Protein AF-A0A1B7WKX0-F1 (afdb_monomer_lite)

pLDDT: mean 87.71, std 14.09, range [31.78, 98.19]

Secondary structure (DSSP, 8-state):
-HHHHSPEETTEE---HHHHTTT----S---HHHHHHHHHHHHHHHHHHHHHHHHHT--HHHHHHHHTT-TTSHHHHHHHHHHHHHHHHTT--TTS-HHHHHHHHHHHHHHHHHTT-----SS---

Structure (mmCIF, N/CA/C/O backbone):
data_AF-A0A1B7WKX0-F1
#
_entry.id   AF-A0A1B7WKX0-F1
#
loop_
_atom_site.group_PDB
_atom_site.id
_atom_site.type_symbol
_atom_site.label_atom_id
_atom_site.label_alt_id
_atom_site.label_comp_id
_atom_site.label_asym_id
_atom_site.label_entity_id
_atom_site.label_seq_id
_atom_site.pdbx_PDB_ins_code
_atom_site.Cartn_x
_atom_site.Cartn_y
_atom_site.Cartn_z
_atom_site.occupancy
_atom_site.B_iso_or_equiv
_atom_site.auth_seq_id
_atom_site.auth_comp_id
_atom_site.auth_asym_id
_atom_site.auth_atom_id
_atom_site.pdbx_PDB_model_num
ATOM 1 N N . TRP A 1 1 ? -9.549 4.453 -0.476 1.00 82.38 1 TRP A N 1
ATOM 2 C CA . TRP A 1 1 ? -9.466 5.491 0.570 1.00 82.38 1 TRP A CA 1
ATOM 3 C C . TRP A 1 1 ? -9.047 6.853 0.038 1.00 82.38 1 TRP A C 1
ATOM 5 O O . TRP A 1 1 ? -9.911 7.703 -0.074 1.00 82.38 1 TRP A O 1
ATOM 15 N N . VAL A 1 2 ? -7.787 7.061 -0.379 1.00 80.44 2 VAL A N 1
ATOM 16 C CA . VAL A 1 2 ? -7.317 8.384 -0.852 1.00 80.44 2 VAL A CA 1
ATOM 17 C C . VAL A 1 2 ? -8.221 8.965 -1.938 1.00 80.44 2 VAL A C 1
ATOM 19 O O . VAL A 1 2 ? -8.664 10.086 -1.786 1.00 80.44 2 VAL A O 1
ATOM 22 N N . LYS A 1 3 ? -8.591 8.194 -2.972 1.00 77.44 3 LYS A N 1
ATOM 23 C CA . LYS A 1 3 ? -9.524 8.663 -4.018 1.00 77.44 3 LYS A CA 1
ATOM 24 C C . LYS A 1 3 ? -10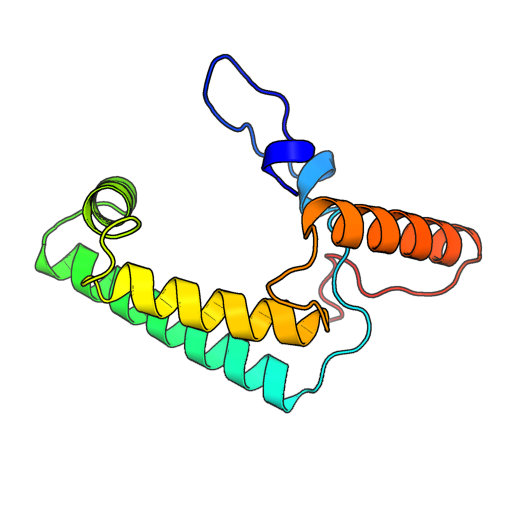.914 9.060 -3.497 1.00 77.44 3 LYS A C 1
ATOM 26 O O . LYS A 1 3 ? 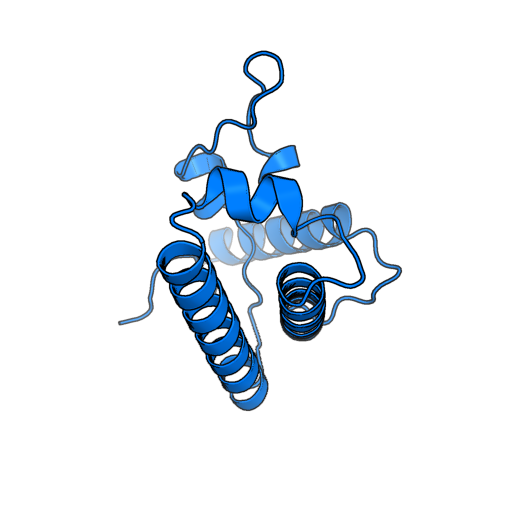-11.559 9.890 -4.114 1.00 77.44 3 LYS A O 1
ATOM 31 N N . ALA A 1 4 ? -11.371 8.444 -2.407 1.00 75.75 4 ALA A N 1
ATOM 32 C CA . ALA A 1 4 ? -12.677 8.715 -1.809 1.00 75.75 4 ALA A CA 1
ATOM 33 C C . ALA A 1 4 ? -12.639 9.911 -0.841 1.00 75.75 4 ALA A C 1
ATOM 35 O O . ALA A 1 4 ? -13.634 10.610 -0.713 1.00 75.75 4 ALA A O 1
ATOM 36 N N . GLN A 1 5 ? -11.500 10.141 -0.177 1.00 68.12 5 GLN A N 1
ATOM 37 C CA . GLN A 1 5 ? -11.325 11.197 0.830 1.00 68.12 5 GLN A CA 1
ATOM 38 C C . GLN A 1 5 ? -10.626 12.456 0.293 1.00 68.12 5 GLN A C 1
ATOM 40 O O . GLN A 1 5 ? -10.707 13.522 0.896 1.00 68.12 5 GLN A O 1
ATOM 45 N N . SER A 1 6 ? -9.913 12.364 -0.831 1.00 61.53 6 SER A N 1
ATOM 46 C CA . SER A 1 6 ? -9.281 13.519 -1.464 1.00 61.53 6 SER A CA 1
ATOM 47 C C . SER A 1 6 ? -10.320 14.382 -2.165 1.00 61.53 6 SER A C 1
ATOM 49 O O . SER A 1 6 ? -11.133 13.862 -2.930 1.00 61.53 6 SER A O 1
ATOM 51 N N . SER A 1 7 ? -10.214 15.701 -2.026 1.00 50.44 7 SER A N 1
ATOM 52 C CA . SER A 1 7 ? -10.854 16.611 -2.971 1.00 50.44 7 SER A CA 1
ATOM 53 C C . SER A 1 7 ? -10.150 16.542 -4.331 1.00 50.44 7 SER A C 1
ATOM 55 O O . SER A 1 7 ? -8.922 16.433 -4.423 1.00 50.44 7 SER A O 1
ATOM 57 N N . THR A 1 8 ? -10.929 16.584 -5.407 1.00 47.75 8 THR A N 1
ATOM 58 C CA . THR A 1 8 ? -10.418 16.676 -6.776 1.00 47.75 8 THR A CA 1
ATOM 59 C C . THR A 1 8 ? -10.181 18.143 -7.121 1.00 47.75 8 THR A C 1
ATOM 61 O O . THR A 1 8 ? -11.116 18.942 -7.082 1.00 47.75 8 THR A O 1
ATOM 64 N N . LEU A 1 9 ? -8.943 18.516 -7.465 1.00 45.09 9 LEU A N 1
ATOM 65 C CA . LEU A 1 9 ? -8.703 19.741 -8.230 1.00 45.09 9 LEU A CA 1
ATOM 66 C C . LEU A 1 9 ? -8.560 19.318 -9.694 1.00 45.09 9 LEU A C 1
ATOM 68 O O . LEU A 1 9 ? -7.525 18.764 -10.073 1.00 45.09 9 LEU A O 1
ATOM 72 N N . GLU A 1 10 ? -9.625 19.529 -10.467 1.00 61.28 10 GLU A N 1
ATOM 73 C CA . GLU A 1 10 ? -9.770 19.026 -11.841 1.00 61.28 10 GLU A CA 1
ATOM 74 C C . GLU A 1 10 ? -9.639 17.486 -11.875 1.00 61.28 10 GLU A C 1
ATOM 76 O O . GLU A 1 10 ? -10.532 16.813 -11.369 1.00 61.28 10 GLU A O 1
ATOM 81 N N . ASP A 1 11 ? -8.516 16.933 -12.357 1.00 53.69 11 ASP A N 1
ATOM 82 C CA . ASP A 1 11 ? -8.277 15.481 -12.517 1.00 53.69 11 ASP A CA 1
ATOM 83 C C . ASP A 1 11 ? -7.189 14.902 -11.588 1.00 53.69 11 ASP A C 1
ATOM 85 O O . ASP A 1 11 ? -6.833 13.722 -11.673 1.00 53.69 11 ASP A O 1
ATOM 89 N N . ARG A 1 12 ? -6.601 15.715 -10.700 1.00 55.28 12 ARG A N 1
ATOM 90 C CA . ARG A 1 12 ? -5.490 15.278 -9.837 1.00 55.28 12 ARG A CA 1
ATOM 91 C C . ARG A 1 12 ? -5.964 15.022 -8.412 1.00 55.28 12 ARG A C 1
ATOM 93 O O . ARG A 1 12 ? -6.491 15.910 -7.745 1.00 55.28 12 ARG A O 1
ATOM 100 N N . THR A 1 13 ? -5.716 13.808 -7.922 1.00 58.22 13 THR A N 1
ATOM 101 C CA . THR A 1 13 ? -5.937 13.431 -6.521 1.00 58.22 13 THR A CA 1
ATOM 102 C C . THR A 1 13 ? -5.057 14.294 -5.615 1.00 58.22 13 THR A C 1
ATOM 104 O O . THR A 1 13 ? -3.831 14.162 -5.629 1.00 58.22 13 THR A O 1
ATOM 107 N N . ARG A 1 14 ? -5.663 15.178 -4.815 1.00 64.50 14 ARG A N 1
ATOM 108 C CA . ARG A 1 14 ? -4.932 15.962 -3.815 1.00 64.50 14 ARG A CA 1
ATOM 109 C C . ARG A 1 14 ? -4.866 15.182 -2.506 1.00 64.50 14 ARG A C 1
ATOM 111 O O . ARG A 1 14 ? -5.853 15.070 -1.786 1.00 64.50 14 ARG A O 1
ATOM 118 N N . TYR A 1 15 ? -3.689 14.654 -2.185 1.00 69.00 15 TYR A N 1
ATOM 119 C CA . TYR A 1 15 ? -3.459 14.032 -0.885 1.00 69.00 15 TYR A CA 1
ATOM 120 C C . TYR A 1 15 ? -3.427 15.111 0.201 1.00 69.00 15 TYR A C 1
ATOM 122 O O . TYR A 1 15 ? -2.540 15.966 0.194 1.00 69.00 15 TYR A O 1
ATOM 130 N N . THR A 1 16 ? -4.372 15.064 1.138 1.00 73.12 16 THR A N 1
ATOM 131 C CA . THR A 1 16 ? -4.359 15.938 2.319 1.00 73.12 16 THR A CA 1
ATOM 132 C C . THR A 1 16 ? -4.200 15.059 3.552 1.00 73.12 16 THR A C 1
ATOM 134 O O . THR A 1 16 ? -5.066 14.232 3.835 1.00 73.12 16 THR A O 1
ATOM 137 N N . HIS A 1 17 ? -3.061 15.200 4.239 1.00 72.88 17 HIS A N 1
ATOM 138 C CA . HIS A 1 17 ? -2.610 14.290 5.299 1.00 72.88 17 HIS A CA 1
ATOM 139 C C . HIS A 1 17 ? -3.682 14.029 6.367 1.00 72.88 17 HIS A C 1
ATOM 141 O O . HIS A 1 17 ? -4.017 12.873 6.608 1.00 72.88 17 HIS A O 1
ATOM 147 N N . ASN A 1 18 ? -4.286 15.091 6.900 1.00 66.88 18 ASN A N 1
ATOM 148 C CA . ASN A 1 18 ? -5.325 15.021 7.930 1.00 66.88 18 ASN A CA 1
ATOM 149 C C . ASN A 1 18 ? -6.578 14.236 7.499 1.00 66.88 18 ASN A C 1
ATOM 151 O O . ASN A 1 18 ? -7.128 13.453 8.255 1.00 66.88 18 ASN A O 1
ATOM 155 N N . THR A 1 19 ? -7.032 14.400 6.259 1.00 69.75 19 THR A N 1
ATOM 156 C CA . THR A 1 19 ? -8.251 13.725 5.773 1.00 69.75 19 THR A CA 1
ATOM 157 C C . THR A 1 19 ? -8.002 12.331 5.207 1.00 69.75 19 THR A C 1
ATOM 159 O O . THR A 1 19 ? -8.941 11.551 5.099 1.00 69.75 19 THR A O 1
ATOM 162 N N . CYS A 1 20 ? -6.769 12.024 4.791 1.00 77.50 20 CYS A N 1
ATOM 163 C CA . CYS A 1 20 ? -6.442 10.779 4.094 1.00 77.50 20 CYS A CA 1
ATOM 164 C C . CYS A 1 20 ? -5.645 9.803 4.958 1.00 77.50 20 CYS A C 1
ATOM 166 O O . CYS A 1 20 ? -5.937 8.614 4.911 1.00 77.50 20 CYS A O 1
ATOM 168 N N . PHE A 1 21 ? -4.622 10.273 5.677 1.00 78.62 21 PHE A N 1
ATOM 169 C CA . PHE A 1 21 ? -3.744 9.415 6.474 1.00 78.62 21 PHE A CA 1
ATOM 170 C C . PHE A 1 21 ? -4.258 9.246 7.895 1.00 78.62 21 PHE A C 1
ATOM 172 O O . PHE A 1 21 ? -4.373 8.119 8.361 1.00 78.62 21 PHE A O 1
ATOM 179 N N . GLU A 1 22 ? -4.586 10.357 8.561 1.00 81.62 22 GLU A N 1
ATOM 180 C CA . GLU A 1 22 ? -4.977 10.330 9.975 1.00 81.62 22 GLU A CA 1
ATOM 181 C C . GLU A 1 22 ? -6.278 9.554 10.198 1.00 81.62 22 GLU A C 1
ATOM 183 O O . GLU A 1 22 ? -6.451 8.905 11.221 1.00 81.62 22 GLU A O 1
ATOM 188 N N . THR A 1 23 ? -7.159 9.553 9.200 1.00 83.62 23 THR A N 1
ATOM 189 C CA . THR A 1 23 ? -8.436 8.832 9.221 1.00 83.62 23 THR A CA 1
ATOM 190 C C . THR A 1 23 ? -8.363 7.447 8.580 1.00 83.62 23 THR A C 1
ATOM 192 O O . THR A 1 23 ? -9.385 6.766 8.496 1.00 83.62 23 THR A O 1
ATOM 195 N N . PHE A 1 24 ? -7.203 7.022 8.064 1.00 88.31 24 PHE A N 1
ATOM 196 C CA . PHE A 1 24 ? -7.102 5.728 7.397 1.00 88.31 24 PHE A CA 1
ATOM 197 C C . PHE A 1 24 ? -7.298 4.597 8.415 1.00 88.31 24 PHE A C 1
ATOM 199 O O . PHE A 1 24 ? -6.550 4.520 9.390 1.00 88.31 24 PHE A O 1
ATOM 206 N N . PRO A 1 25 ? -8.282 3.706 8.211 1.00 92.19 25 PRO A N 1
ATOM 207 C CA . PRO A 1 25 ? -8.566 2.654 9.172 1.00 92.19 25 PRO A CA 1
ATOM 208 C C . PRO A 1 25 ? -7.544 1.523 9.029 1.00 92.19 25 PRO A C 1
ATOM 210 O O . PRO A 1 25 ? -7.700 0.662 8.173 1.00 92.19 25 PRO A O 1
ATOM 213 N N . PHE A 1 26 ? -6.490 1.520 9.845 1.00 92.44 26 PHE A N 1
ATOM 214 C CA . PHE A 1 26 ? -5.487 0.449 9.851 1.00 92.44 26 PHE A CA 1
ATOM 215 C C . PHE A 1 26 ? -6.060 -0.865 10.419 1.00 92.44 26 PHE A C 1
ATOM 217 O O . PHE A 1 26 ? -6.969 -0.835 11.257 1.00 92.44 26 PHE A O 1
ATOM 224 N N . PRO A 1 27 ? -5.537 -2.039 10.012 1.00 92.94 27 PRO A N 1
ATOM 225 C CA . PRO A 1 27 ? -5.981 -3.309 10.567 1.00 92.94 27 PRO A CA 1
ATOM 226 C C . PRO A 1 27 ? -5.533 -3.419 12.029 1.00 92.94 27 PRO A C 1
ATOM 228 O O . PRO A 1 27 ? -4.372 -3.184 12.361 1.00 92.94 27 PRO A O 1
ATOM 231 N N . GLN A 1 28 ? -6.463 -3.779 12.912 1.00 91.88 28 GLN A N 1
ATOM 232 C CA . GLN A 1 28 ? -6.232 -3.776 14.364 1.00 91.88 28 GLN A CA 1
ATOM 233 C C . GLN A 1 28 ? -5.563 -5.051 14.883 1.00 91.88 28 GLN A C 1
ATOM 235 O O . GLN A 1 28 ? -5.005 -5.064 15.977 1.00 91.88 28 GLN A O 1
ATOM 240 N N . ILE A 1 29 ? -5.644 -6.137 14.114 1.00 88.75 29 ILE A N 1
ATOM 241 C CA . ILE A 1 29 ? -5.088 -7.443 14.462 1.00 88.75 29 ILE A CA 1
ATOM 242 C C . ILE A 1 29 ? -4.400 -7.978 13.213 1.00 88.75 29 ILE A C 1
ATOM 244 O O . ILE A 1 29 ? -5.059 -8.258 12.215 1.00 88.75 29 ILE A O 1
ATOM 248 N N . VAL A 1 30 ? -3.076 -8.120 13.265 1.00 90.56 30 VAL A N 1
ATOM 249 C CA . VAL A 1 30 ? -2.280 -8.644 12.149 1.00 90.56 30 VAL A CA 1
ATOM 250 C C . VAL A 1 30 ? -1.288 -9.673 12.675 1.00 90.56 30 VAL A C 1
ATOM 252 O O . VAL A 1 30 ? -0.635 -9.452 13.694 1.00 90.56 30 VAL A O 1
ATOM 255 N N . ASP A 1 31 ? -1.159 -10.794 11.968 1.00 92.69 31 ASP A N 1
ATOM 256 C CA . ASP A 1 31 ? -0.121 -11.789 12.240 1.00 92.69 31 ASP A CA 1
ATOM 257 C C . ASP A 1 31 ? 1.269 -11.183 11.982 1.00 92.69 31 ASP A C 1
ATOM 259 O O . ASP A 1 31 ? 1.534 -10.625 10.914 1.00 92.69 31 ASP A O 1
ATOM 263 N N . ILE A 1 32 ? 2.184 -11.325 12.941 1.00 92.19 32 ILE A N 1
ATOM 264 C CA . ILE A 1 32 ? 3.560 -10.834 12.826 1.00 92.19 32 ILE A CA 1
ATOM 265 C C . ILE A 1 32 ? 4.308 -11.431 11.625 1.00 92.19 32 ILE A C 1
ATOM 267 O O . ILE A 1 32 ? 5.100 -10.739 10.983 1.00 92.19 32 ILE A O 1
ATOM 271 N N . ASN A 1 33 ? 4.015 -12.680 11.256 1.00 95.31 33 ASN A N 1
ATOM 272 C CA . ASN A 1 33 ? 4.576 -13.312 10.063 1.00 95.31 33 ASN A CA 1
ATOM 273 C C . ASN A 1 33 ? 4.077 -12.630 8.791 1.00 95.31 33 ASN A C 1
ATOM 275 O O . ASN A 1 33 ? 4.825 -12.490 7.822 1.00 95.31 33 ASN A O 1
ATOM 279 N N . LEU A 1 34 ? 2.817 -12.191 8.778 1.00 94.94 34 LEU A N 1
ATOM 280 C CA . LEU A 1 34 ? 2.251 -11.457 7.655 1.00 94.94 34 LEU A CA 1
ATOM 281 C C . LEU A 1 34 ? 2.845 -10.046 7.566 1.00 94.94 34 LEU A C 1
ATOM 283 O O . LEU A 1 34 ? 3.220 -9.615 6.477 1.00 94.94 34 LEU A O 1
ATOM 287 N N . VAL A 1 35 ? 3.032 -9.365 8.702 1.00 94.06 35 VAL A N 1
ATOM 288 C CA . VAL A 1 35 ? 3.752 -8.079 8.761 1.00 94.06 35 VAL A CA 1
ATOM 289 C C . VAL A 1 35 ? 5.161 -8.218 8.179 1.00 94.06 35 VAL A C 1
ATOM 291 O O . VAL A 1 35 ? 5.588 -7.387 7.374 1.00 94.06 35 VAL A O 1
ATOM 294 N N . GLN A 1 36 ? 5.877 -9.289 8.532 1.00 96.12 36 GLN A N 1
ATOM 295 C CA . GLN A 1 36 ? 7.215 -9.543 8.005 1.00 96.12 36 GLN A CA 1
ATOM 296 C C . GLN A 1 36 ? 7.201 -9.812 6.492 1.00 96.12 36 GLN A C 1
ATOM 298 O O . GLN A 1 36 ? 8.046 -9.281 5.772 1.00 96.12 36 GLN A O 1
ATOM 303 N N . GLN A 1 37 ? 6.220 -10.562 5.985 1.00 97.38 37 GLN A N 1
ATOM 304 C CA . GLN A 1 37 ? 6.051 -10.780 4.543 1.00 97.38 37 GLN A CA 1
ATOM 305 C C . GLN A 1 37 ? 5.775 -9.472 3.789 1.00 97.38 37 GLN A C 1
ATOM 307 O O . GLN A 1 37 ? 6.386 -9.230 2.746 1.00 97.38 37 GLN A O 1
ATOM 312 N N . ILE A 1 38 ? 4.910 -8.604 4.326 1.00 96.69 38 ILE A N 1
ATOM 313 C CA . ILE A 1 38 ? 4.625 -7.275 3.759 1.00 96.69 38 ILE A CA 1
ATOM 314 C C . ILE A 1 38 ? 5.905 -6.434 3.705 1.00 96.69 38 ILE A C 1
ATOM 316 O O . ILE A 1 38 ? 6.196 -5.817 2.674 1.00 96.69 38 ILE A O 1
ATOM 320 N N . ARG A 1 39 ? 6.699 -6.436 4.784 1.00 96.62 39 ARG A N 1
ATOM 321 C CA . ARG A 1 39 ? 7.991 -5.738 4.846 1.00 96.62 39 ARG A CA 1
ATOM 322 C C . ARG A 1 39 ? 8.938 -6.232 3.755 1.00 96.62 39 ARG A C 1
ATOM 324 O O . ARG A 1 39 ? 9.384 -5.428 2.939 1.00 96.62 39 ARG A O 1
ATOM 331 N N . THR A 1 40 ? 9.177 -7.540 3.682 1.00 97.69 40 THR A N 1
ATOM 332 C CA . THR A 1 40 ? 10.068 -8.139 2.678 1.00 97.69 40 THR A CA 1
ATOM 333 C C . THR A 1 40 ? 9.598 -7.841 1.251 1.00 97.69 40 THR A C 1
ATOM 335 O O . THR A 1 40 ? 10.395 -7.413 0.415 1.00 97.69 40 THR A O 1
ATOM 338 N N . LYS A 1 41 ? 8.293 -7.954 0.960 1.00 97.81 41 LYS A N 1
ATOM 339 C CA . LYS A 1 41 ? 7.756 -7.578 -0.359 1.00 97.81 41 LYS A CA 1
ATOM 340 C C . LYS A 1 41 ? 7.961 -6.103 -0.690 1.00 97.81 41 LYS A C 1
ATOM 342 O O . LYS A 1 41 ? 8.262 -5.772 -1.838 1.00 97.81 41 LYS A O 1
ATOM 347 N N . THR A 1 42 ? 7.810 -5.224 0.296 1.00 96.94 42 THR A N 1
ATOM 348 C CA . THR A 1 42 ? 8.009 -3.780 0.125 1.00 96.94 42 THR A CA 1
ATOM 349 C C . THR A 1 42 ? 9.472 -3.450 -0.173 1.00 96.94 42 THR A C 1
ATOM 351 O O . THR A 1 42 ? 9.747 -2.631 -1.055 1.00 96.94 42 THR A O 1
ATOM 354 N N . GLU A 1 43 ? 10.412 -4.119 0.498 1.00 98.00 43 GLU A N 1
ATOM 355 C CA . GLU A 1 43 ? 11.853 -4.001 0.242 1.00 98.00 43 GLU A CA 1
ATOM 356 C C . GLU A 1 43 ? 12.214 -4.470 -1.174 1.00 98.00 43 GLU A C 1
ATOM 358 O O . GLU A 1 43 ? 12.914 -3.761 -1.900 1.00 98.00 43 GLU A O 1
ATOM 363 N N . GLU A 1 44 ? 11.676 -5.608 -1.622 1.00 98.00 44 GLU A N 1
ATOM 364 C CA . GLU A 1 44 ? 11.860 -6.088 -2.99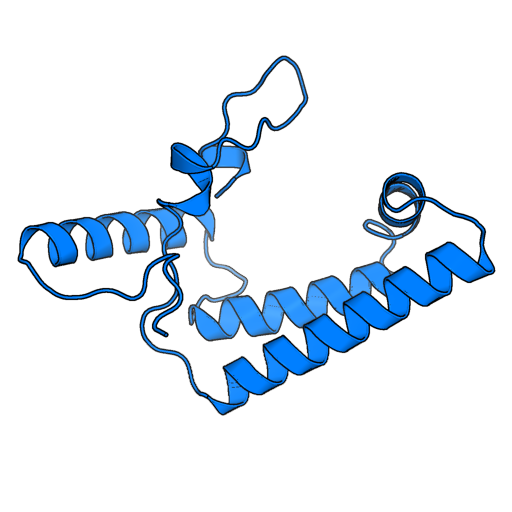7 1.00 98.00 44 GLU A CA 1
ATOM 365 C C . GLU A 1 44 ? 11.318 -5.098 -4.038 1.00 98.00 44 GLU A C 1
ATOM 367 O O . GLU A 1 44 ? 11.997 -4.785 -5.021 1.00 98.00 44 GLU A O 1
ATOM 372 N N . LEU A 1 45 ? 10.115 -4.558 -3.812 1.00 97.94 45 LEU A N 1
ATOM 373 C CA . LEU A 1 45 ? 9.520 -3.530 -4.666 1.00 97.94 45 LEU A CA 1
ATOM 374 C C . LEU A 1 45 ? 10.366 -2.253 -4.688 1.00 97.94 45 LEU A C 1
ATOM 376 O O . LEU A 1 45 ? 10.513 -1.621 -5.736 1.00 97.94 45 LEU A O 1
ATOM 380 N N . HIS A 1 46 ? 10.913 -1.833 -3.547 1.00 97.81 46 HIS A N 1
ATOM 381 C CA . HIS A 1 46 ? 11.813 -0.686 -3.483 1.00 97.81 46 HIS A CA 1
ATOM 382 C C . HIS A 1 46 ? 13.101 -0.936 -4.275 1.00 97.81 46 HIS A C 1
ATOM 384 O O . HIS A 1 46 ? 13.409 -0.157 -5.174 1.00 97.81 46 HIS A O 1
ATOM 390 N N . LYS A 1 47 ? 13.784 -2.060 -4.033 1.00 98.19 47 LYS A N 1
ATOM 391 C CA . LYS A 1 47 ? 15.010 -2.440 -4.747 1.00 98.19 47 LYS A CA 1
ATOM 392 C C . LYS A 1 47 ? 14.799 -2.488 -6.260 1.00 98.19 47 LYS A C 1
ATOM 394 O O . LYS A 1 47 ? 15.607 -1.941 -7.008 1.00 98.19 47 LYS A O 1
ATOM 399 N N . TYR A 1 48 ? 13.698 -3.091 -6.711 1.00 97.81 48 TYR A N 1
ATOM 400 C CA . TYR A 1 48 ? 13.357 -3.139 -8.131 1.00 97.81 48 TYR A CA 1
ATOM 401 C C . TYR A 1 48 ? 13.157 -1.736 -8.721 1.00 97.81 48 TYR A C 1
ATOM 403 O O . TYR A 1 48 ? 13.716 -1.436 -9.777 1.00 97.81 48 TYR A O 1
ATOM 411 N N . ARG A 1 49 ? 12.402 -0.858 -8.040 1.00 97.75 49 ARG A N 1
ATOM 412 C CA . ARG A 1 49 ? 12.193 0.531 -8.488 1.00 97.75 49 ARG A CA 1
ATOM 413 C C . ARG A 1 49 ? 13.519 1.269 -8.636 1.00 97.75 49 ARG A C 1
ATOM 415 O O . ARG A 1 49 ? 13.768 1.816 -9.708 1.00 97.75 49 ARG A O 1
ATOM 422 N N . THR A 1 50 ? 14.370 1.219 -7.612 1.00 97.62 50 THR A N 1
ATOM 423 C CA . THR A 1 50 ? 15.693 1.857 -7.614 1.00 97.62 50 THR A CA 1
ATOM 424 C C . THR A 1 50 ? 16.541 1.361 -8.783 1.00 97.62 50 THR A C 1
ATOM 426 O O . THR A 1 50 ? 16.972 2.163 -9.608 1.00 97.62 50 THR A O 1
ATOM 429 N N . GLN A 1 51 ? 16.662 0.041 -8.954 1.00 97.69 51 GLN A N 1
ATOM 430 C CA . GLN A 1 51 ? 17.443 -0.544 -10.046 1.00 97.69 51 GLN A CA 1
ATOM 431 C C . GLN A 1 51 ? 16.928 -0.125 -11.433 1.00 97.69 51 GLN A C 1
ATOM 433 O O . GLN A 1 51 ? 17.723 0.173 -12.326 1.00 97.69 51 GLN A O 1
ATOM 438 N N . GLN A 1 52 ? 15.606 -0.115 -11.648 1.00 97.25 52 GLN A N 1
ATOM 439 C CA . GLN A 1 52 ? 15.034 0.292 -12.936 1.00 97.25 52 GLN A CA 1
ATOM 440 C C . GLN A 1 52 ? 15.245 1.781 -13.214 1.00 97.25 52 GLN A C 1
ATOM 442 O O . GLN A 1 52 ? 15.562 2.139 -14.348 1.00 97.25 52 GLN A O 1
ATOM 447 N N . MET A 1 53 ? 15.082 2.631 -12.198 1.00 97.50 53 MET A N 1
ATOM 448 C CA . MET A 1 53 ? 15.317 4.070 -12.311 1.00 97.50 53 MET A CA 1
ATOM 449 C C . MET A 1 53 ? 16.777 4.365 -12.663 1.00 97.50 53 MET A C 1
ATOM 451 O O . MET A 1 53 ? 17.023 5.117 -13.601 1.00 97.50 53 MET A O 1
ATOM 455 N N . GLU A 1 54 ? 17.733 3.712 -12.000 1.00 97.50 54 GLU A N 1
ATOM 456 C CA . GLU A 1 54 ? 19.168 3.863 -12.274 1.00 97.50 54 GLU A CA 1
ATOM 457 C C . GLU A 1 54 ? 19.553 3.326 -13.658 1.00 97.50 54 GLU A C 1
ATOM 459 O O . GLU A 1 54 ? 20.168 4.025 -14.459 1.00 97.50 54 GLU A O 1
ATOM 464 N N . THR A 1 55 ? 19.148 2.098 -13.991 1.00 97.38 55 THR A N 1
ATOM 465 C CA . THR A 1 55 ? 19.556 1.448 -15.250 1.00 97.38 55 THR A CA 1
ATOM 466 C C . THR A 1 55 ? 18.985 2.166 -16.473 1.00 97.38 55 THR A C 1
ATOM 468 O O . THR A 1 55 ? 19.641 2.266 -17.506 1.00 97.38 55 THR A O 1
ATOM 471 N N . LYS A 1 56 ? 17.741 2.651 -16.379 1.00 96.38 56 LYS A N 1
ATOM 472 C CA . LYS A 1 56 ? 17.042 3.302 -17.496 1.00 96.38 56 LYS A CA 1
ATOM 473 C C . LYS A 1 56 ? 17.137 4.826 -17.457 1.00 96.38 56 LYS A C 1
ATOM 475 O O . LYS A 1 56 ? 16.629 5.467 -18.374 1.00 96.38 56 LYS A O 1
ATOM 480 N N . GLN A 1 57 ? 17.754 5.389 -16.413 1.00 96.94 57 GLN A N 1
ATOM 481 C CA . GLN A 1 57 ? 17.791 6.830 -16.138 1.00 96.94 57 GLN A CA 1
ATOM 482 C C . GLN A 1 57 ? 16.379 7.441 -16.136 1.00 96.94 57 GLN A C 1
ATOM 484 O O . GLN A 1 57 ? 16.107 8.477 -16.740 1.00 96.94 57 GLN A O 1
ATOM 489 N N . TRP A 1 58 ? 15.437 6.742 -15.497 1.00 97.25 58 TRP A N 1
ATOM 490 C CA . TRP A 1 58 ? 14.035 7.148 -15.408 1.00 97.25 58 TRP A CA 1
ATOM 491 C C . TRP A 1 58 ? 13.718 7.739 -14.039 1.00 97.25 58 TRP A C 1
ATOM 493 O O . TRP A 1 58 ? 14.121 7.207 -13.009 1.00 97.25 58 TRP A O 1
ATOM 503 N N . GLY A 1 59 ? 12.896 8.790 -14.024 1.00 96.12 59 GLY A N 1
ATOM 504 C CA . GLY A 1 59 ? 12.194 9.213 -12.813 1.00 96.12 59 GLY A CA 1
ATOM 505 C C . GLY A 1 59 ? 11.057 8.251 -12.443 1.00 96.12 59 GLY A C 1
ATOM 506 O O . GLY A 1 59 ? 10.564 7.494 -13.287 1.00 96.12 59 GLY A O 1
ATOM 507 N N . ILE A 1 60 ? 10.589 8.322 -11.191 1.00 95.44 60 ILE A N 1
ATOM 508 C CA . ILE A 1 60 ? 9.515 7.453 -10.678 1.00 95.44 60 ILE A CA 1
ATOM 509 C C . ILE A 1 60 ? 8.225 7.569 -11.504 1.00 95.44 60 ILE A C 1
ATOM 511 O 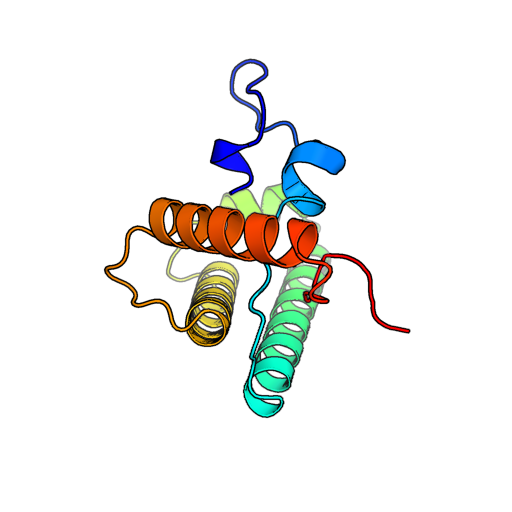O . ILE A 1 60 ? 7.599 6.557 -11.807 1.00 95.44 60 ILE A O 1
ATOM 515 N N . THR A 1 61 ? 7.872 8.774 -11.957 1.00 94.31 61 THR A N 1
ATOM 516 C CA . THR A 1 61 ? 6.691 9.012 -12.800 1.00 94.31 61 THR A CA 1
ATOM 517 C C . THR A 1 61 ? 6.760 8.216 -14.101 1.00 94.31 61 THR A C 1
ATOM 519 O O . THR A 1 61 ? 5.815 7.515 -14.452 1.00 94.31 61 THR A O 1
ATOM 522 N N . THR A 1 62 ? 7.898 8.262 -14.800 1.00 96.19 62 THR A N 1
ATOM 523 C CA . THR A 1 62 ? 8.097 7.524 -16.057 1.00 96.19 62 THR A CA 1
ATOM 524 C C . THR A 1 62 ? 8.038 6.017 -15.835 1.00 96.19 62 THR A C 1
ATOM 526 O O . THR A 1 62 ? 7.411 5.309 -16.623 1.00 96.19 62 THR A O 1
ATOM 529 N N . LEU A 1 63 ? 8.658 5.530 -14.754 1.00 97.00 63 LEU A N 1
ATOM 530 C CA . LEU A 1 63 ? 8.627 4.117 -14.386 1.00 97.00 63 LEU A CA 1
ATOM 531 C C . LEU A 1 63 ? 7.187 3.625 -14.185 1.00 97.00 63 LEU A C 1
ATOM 533 O O . LEU A 1 63 ? 6.797 2.619 -14.777 1.00 97.00 63 LEU A O 1
ATOM 537 N N . TYR A 1 64 ? 6.392 4.342 -13.389 1.00 96.44 64 TYR A N 1
ATOM 538 C CA . TYR A 1 64 ? 5.010 3.954 -13.116 1.00 96.44 64 TYR A CA 1
ATOM 539 C C . TYR A 1 64 ? 4.127 4.077 -14.360 1.00 96.44 64 TYR A C 1
ATOM 541 O O . TYR A 1 64 ? 3.410 3.133 -14.670 1.00 96.44 64 TYR A O 1
ATOM 549 N N . ASN A 1 65 ? 4.244 5.154 -15.141 1.00 95.25 65 ASN A N 1
ATOM 550 C CA . ASN A 1 65 ? 3.461 5.313 -16.372 1.00 95.25 65 ASN A CA 1
ATOM 551 C C . ASN A 1 65 ? 3.700 4.184 -17.383 1.00 95.25 65 ASN A C 1
ATOM 553 O O . ASN A 1 65 ? 2.786 3.820 -18.116 1.00 95.25 65 ASN A O 1
ATOM 557 N N . LYS A 1 66 ? 4.922 3.638 -17.451 1.00 94.75 66 LYS A N 1
ATOM 558 C CA . LYS A 1 66 ? 5.255 2.570 -18.402 1.00 94.75 66 LYS A CA 1
ATOM 559 C C . LYS A 1 66 ? 4.953 1.171 -17.882 1.00 94.75 66 LYS A C 1
ATOM 561 O O . LYS A 1 66 ? 4.579 0.319 -18.676 1.00 94.75 66 LYS A O 1
ATOM 566 N N . PHE A 1 67 ? 5.181 0.905 -16.596 1.00 95.62 67 PHE A N 1
ATOM 567 C CA . PHE A 1 67 ? 5.173 -0.466 -16.072 1.00 95.62 67 PHE A CA 1
ATOM 568 C C . PHE A 1 67 ? 4.021 -0.766 -15.112 1.00 95.62 67 PHE A C 1
ATOM 570 O O . PHE A 1 67 ? 3.707 -1.937 -14.919 1.00 95.62 67 PHE A O 1
ATOM 577 N N . PHE A 1 68 ? 3.375 0.235 -14.507 1.00 93.69 68 PHE A N 1
ATOM 578 C CA . PHE A 1 68 ? 2.372 -0.015 -13.466 1.00 93.69 68 PHE A CA 1
ATOM 579 C C . PHE A 1 68 ? 1.077 -0.628 -14.004 1.00 93.69 68 PHE A C 1
ATOM 581 O O . PHE A 1 68 ? 0.400 -1.315 -13.258 1.00 93.69 68 PHE A O 1
ATOM 588 N N . THR A 1 69 ? 0.736 -0.415 -15.275 1.00 91.94 69 THR A N 1
ATOM 589 C CA . THR A 1 69 ? -0.463 -0.988 -15.913 1.00 91.94 69 THR A CA 1
ATOM 590 C C . THR A 1 69 ? -0.154 -2.162 -16.840 1.00 91.94 69 THR A C 1
ATOM 592 O O . THR A 1 69 ? -1.072 -2.729 -17.419 1.00 91.94 69 THR A O 1
ATOM 595 N N . GLU A 1 70 ? 1.121 -2.532 -16.982 1.00 95.19 70 GLU A N 1
ATOM 596 C CA . GLU A 1 70 ? 1.582 -3.588 -17.883 1.00 95.19 70 GLU A CA 1
ATOM 597 C C . GLU A 1 70 ? 1.677 -4.925 -17.123 1.00 95.19 70 GLU A C 1
ATOM 599 O O . GLU A 1 70 ? 2.602 -5.083 -16.317 1.00 95.19 70 GLU A O 1
ATOM 604 N N . PRO A 1 71 ? 0.780 -5.907 -17.364 1.00 94.56 71 PRO A N 1
ATOM 605 C CA . PRO A 1 71 ? 0.727 -7.141 -16.576 1.00 94.56 71 PRO A CA 1
ATOM 606 C C . PRO A 1 71 ? 1.994 -7.991 -16.666 1.00 94.56 71 PRO A C 1
ATOM 608 O O . PRO A 1 71 ? 2.327 -8.740 -15.742 1.00 94.56 71 PRO A O 1
ATOM 611 N N . SER A 1 72 ? 2.725 -7.884 -17.780 1.00 95.00 72 SER A N 1
ATOM 612 C CA . SER A 1 72 ? 3.992 -8.591 -17.951 1.00 95.00 72 SER A CA 1
ATOM 613 C C . SER A 1 72 ? 5.117 -7.999 -17.093 1.00 95.00 72 SER A C 1
ATOM 615 O O . SER A 1 72 ? 6.066 -8.721 -16.756 1.00 95.00 72 SER A O 1
ATOM 617 N N . SER A 1 73 ? 4.997 -6.732 -16.680 1.00 96.50 73 SER A N 1
ATOM 618 C CA . SER A 1 73 ? 6.032 -6.019 -15.941 1.00 96.50 73 SER A CA 1
ATOM 619 C C . SER A 1 73 ? 6.209 -6.570 -14.528 1.00 96.50 73 SER A C 1
ATOM 621 O O . SER A 1 73 ? 5.267 -6.967 -13.837 1.00 96.50 73 SER A O 1
ATOM 623 N N . GLN A 1 74 ? 7.456 -6.550 -14.064 1.00 96.81 74 GLN A N 1
ATOM 624 C CA . GLN A 1 74 ? 7.761 -6.938 -12.694 1.00 96.81 74 GLN A CA 1
ATOM 625 C C . GLN A 1 74 ? 7.220 -5.914 -11.682 1.00 96.81 74 GLN A C 1
ATOM 627 O O . GLN A 1 74 ? 6.868 -6.304 -10.571 1.00 96.81 74 GLN A O 1
ATOM 632 N N . LEU A 1 75 ? 7.089 -4.634 -12.064 1.00 97.31 75 LEU A N 1
ATOM 633 C CA . LEU A 1 75 ? 6.475 -3.612 -11.211 1.00 97.31 75 LEU A CA 1
ATOM 634 C C . LEU A 1 75 ? 5.031 -3.995 -10.877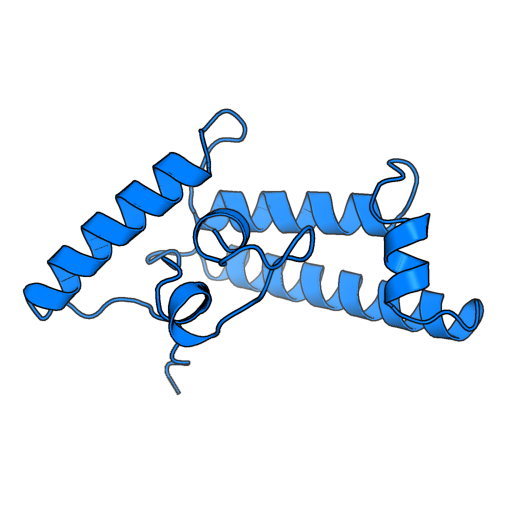 1.00 97.31 75 LEU A C 1
ATOM 636 O O . LEU A 1 75 ? 4.675 -4.053 -9.704 1.00 97.31 75 LEU A O 1
ATOM 640 N N . TYR A 1 76 ? 4.232 -4.298 -11.903 1.00 96.81 76 TYR A N 1
ATOM 641 C CA . TYR A 1 76 ? 2.832 -4.690 -11.757 1.00 96.81 76 TYR A CA 1
ATOM 642 C C . TYR A 1 76 ? 2.700 -5.926 -10.865 1.00 96.81 76 TYR A C 1
ATOM 644 O O . TYR A 1 76 ? 1.971 -5.911 -9.876 1.00 96.81 76 TYR A O 1
ATOM 652 N N . LYS A 1 77 ? 3.476 -6.977 -11.156 1.00 97.69 77 LYS A N 1
ATOM 653 C CA . LYS A 1 77 ? 3.449 -8.234 -10.392 1.00 97.69 77 LYS A CA 1
ATOM 654 C C . LYS A 1 77 ? 3.798 -8.035 -8.916 1.00 97.69 77 LYS A C 1
ATOM 656 O O . LYS A 1 77 ? 3.153 -8.634 -8.060 1.00 97.69 77 LYS A O 1
ATOM 661 N N . LEU A 1 78 ? 4.796 -7.201 -8.610 1.00 97.69 78 LEU A N 1
ATOM 662 C CA . LEU A 1 78 ? 5.186 -6.905 -7.228 1.00 97.69 78 LEU A CA 1
ATOM 663 C C . LEU A 1 78 ? 4.097 -6.135 -6.474 1.00 97.69 78 LEU A C 1
ATOM 665 O O . LEU A 1 78 ? 3.844 -6.456 -5.316 1.00 97.69 78 LEU A O 1
ATOM 669 N N . HIS A 1 79 ? 3.421 -5.183 -7.125 1.00 97.25 79 HIS A N 1
ATOM 670 C CA . HIS A 1 79 ? 2.262 -4.500 -6.536 1.00 97.25 79 HIS A CA 1
ATOM 671 C C . HIS A 1 79 ? 1.114 -5.470 -6.269 1.00 97.25 79 HIS A C 1
ATOM 673 O O . HIS A 1 79 ? 0.631 -5.521 -5.149 1.00 97.25 79 HIS A O 1
ATOM 679 N N . GLN A 1 80 ? 0.762 -6.334 -7.224 1.00 96.31 80 GLN A N 1
ATOM 680 C CA . GLN A 1 80 ? -0.287 -7.342 -7.021 1.00 96.31 80 GLN A CA 1
ATOM 681 C C . GLN A 1 80 ? 0.025 -8.315 -5.873 1.00 96.31 80 GLN A C 1
ATOM 683 O O . GLN A 1 80 ? -0.874 -8.745 -5.154 1.00 96.31 80 GLN A O 1
ATOM 688 N N . GLN A 1 81 ? 1.295 -8.687 -5.687 1.00 97.00 81 GLN A N 1
ATOM 689 C CA . GLN A 1 81 ? 1.713 -9.509 -4.547 1.00 97.00 81 GLN A CA 1
ATOM 690 C C . GLN A 1 81 ? 1.579 -8.752 -3.223 1.00 97.00 81 GLN A C 1
ATOM 692 O O . GLN A 1 81 ? 1.081 -9.317 -2.251 1.00 97.00 81 GLN A O 1
ATOM 697 N N . LEU A 1 82 ? 2.006 -7.488 -3.186 1.00 97.12 82 LEU A N 1
ATOM 698 C CA . LEU A 1 82 ? 1.887 -6.643 -2.002 1.00 97.12 82 LEU A CA 1
ATOM 699 C C . LEU A 1 82 ? 0.415 -6.393 -1.639 1.00 97.12 82 LEU A C 1
ATOM 701 O O . LEU A 1 82 ? 0.050 -6.573 -0.482 1.00 97.12 82 LEU A O 1
ATOM 705 N N . ASP A 1 83 ? -0.431 -6.081 -2.622 1.00 95.06 83 ASP A N 1
ATOM 706 C CA . ASP A 1 83 ? -1.869 -5.862 -2.439 1.00 95.06 83 ASP A CA 1
ATOM 707 C C . ASP A 1 83 ? -2.543 -7.089 -1.814 1.00 95.06 83 ASP A C 1
ATOM 709 O O . ASP A 1 83 ? -3.285 -6.952 -0.847 1.00 95.06 83 ASP A O 1
ATOM 713 N N . LYS A 1 84 ? -2.222 -8.307 -2.274 1.00 95.19 84 LYS A N 1
ATOM 714 C CA . LYS A 1 84 ? -2.761 -9.553 -1.692 1.00 95.19 84 LYS A CA 1
ATOM 715 C C . LYS A 1 84 ? -2.377 -9.746 -0.224 1.00 95.19 84 LYS A C 1
ATOM 717 O O . LYS A 1 84 ? -3.210 -10.173 0.579 1.00 95.19 84 LYS A O 1
ATOM 722 N N . LEU A 1 85 ? -1.126 -9.445 0.131 1.00 96.19 85 LEU A N 1
ATOM 723 C CA . LEU A 1 85 ? -0.662 -9.528 1.518 1.00 96.19 85 LEU A CA 1
ATOM 724 C C . LEU A 1 85 ? -1.360 -8.483 2.393 1.00 96.19 85 LEU A C 1
ATOM 726 O O . LEU A 1 85 ? -1.793 -8.801 3.498 1.00 96.19 85 LEU A O 1
ATOM 730 N N . VAL A 1 86 ? -1.519 -7.257 1.886 1.00 94.56 86 VAL A N 1
ATOM 731 C CA . VAL A 1 86 ? -2.241 -6.193 2.590 1.00 94.56 86 VAL A CA 1
ATOM 732 C C . VAL A 1 86 ? -3.711 -6.570 2.763 1.00 94.56 86 VAL A C 1
ATOM 734 O O . VAL A 1 86 ? -4.204 -6.507 3.880 1.00 94.56 86 VAL A O 1
ATOM 737 N N . MET A 1 87 ? -4.399 -7.056 1.726 1.00 94.56 87 MET A N 1
ATOM 738 C CA . MET A 1 87 ? -5.787 -7.532 1.844 1.00 94.56 87 MET A CA 1
ATOM 739 C C . MET A 1 87 ? -5.930 -8.638 2.893 1.00 94.56 87 MET A C 1
ATOM 741 O O . MET A 1 87 ? -6.872 -8.615 3.681 1.00 94.56 87 MET A O 1
ATOM 745 N N . SER A 1 88 ? -4.956 -9.548 2.970 1.00 94.44 88 SER A N 1
ATOM 746 C CA . SER A 1 88 ? -4.922 -10.589 4.002 1.00 94.44 88 SER A CA 1
ATOM 747 C C . SER A 1 88 ? -4.755 -10.006 5.410 1.00 94.44 88 SER A C 1
ATOM 749 O O . SER A 1 88 ? -5.357 -10.515 6.350 1.00 94.44 88 SER A O 1
ATOM 751 N N . ALA A 1 89 ? -4.000 -8.912 5.568 1.00 94.69 89 ALA A N 1
ATOM 752 C CA . ALA A 1 89 ? -3.848 -8.227 6.856 1.00 94.69 89 ALA A CA 1
ATOM 753 C C . ALA A 1 89 ? -5.154 -7.567 7.316 1.00 94.69 89 ALA A C 1
ATOM 755 O O . ALA A 1 89 ? -5.404 -7.471 8.512 1.00 94.69 89 ALA A O 1
ATOM 756 N N . TYR A 1 90 ? -5.998 -7.165 6.367 1.00 94.38 90 TYR A N 1
ATOM 757 C CA . TYR A 1 90 ? -7.360 -6.696 6.620 1.00 94.38 90 TYR A CA 1
ATOM 758 C C . TYR A 1 90 ? -8.389 -7.821 6.753 1.00 94.38 90 TYR A C 1
ATOM 760 O O . TYR A 1 90 ? -9.528 -7.547 7.118 1.00 94.38 90 TYR A O 1
ATOM 768 N N . GLN A 1 91 ? -8.012 -9.068 6.448 1.00 93.50 91 GLN A N 1
ATOM 769 C CA . GLN A 1 91 ? -8.932 -10.204 6.340 1.00 93.50 91 GLN A CA 1
ATOM 770 C C . GLN A 1 91 ? -10.060 -9.961 5.316 1.00 93.50 91 GLN A C 1
ATOM 772 O O . GLN A 1 91 ? -11.166 -10.478 5.461 1.00 93.50 91 GLN A O 1
ATOM 777 N N . PHE A 1 92 ? -9.786 -9.161 4.280 1.00 93.12 92 PHE A N 1
ATOM 778 C CA . PHE A 1 92 ? -10.736 -8.881 3.201 1.00 93.12 92 PHE A CA 1
ATOM 779 C C . PHE A 1 92 ? -10.635 -9.933 2.099 1.00 93.12 92 PHE A C 1
ATOM 781 O O . PHE A 1 92 ? -9.551 -10.439 1.792 1.00 93.12 92 PHE A O 1
ATOM 788 N N . ASN A 1 93 ? -11.765 -10.218 1.458 1.00 89.75 93 ASN A N 1
ATOM 789 C CA . ASN A 1 93 ? -11.831 -11.079 0.289 1.00 89.75 93 ASN A CA 1
ATOM 790 C C . ASN A 1 93 ? -11.619 -10.266 -0.998 1.00 89.75 93 ASN A C 1
ATOM 792 O O . ASN A 1 93 ? -12.013 -9.103 -1.064 1.00 89.75 93 ASN A O 1
ATOM 796 N N . PRO A 1 94 ? -11.054 -10.870 -2.058 1.00 84.44 94 PRO A N 1
ATOM 797 C CA . PRO A 1 94 ? -10.900 -10.219 -3.363 1.00 84.44 94 PRO A CA 1
ATOM 798 C C . PRO A 1 94 ? -12.201 -9.691 -3.981 1.00 84.44 94 PRO A C 1
ATOM 800 O O . PRO A 1 94 ? -12.161 -8.715 -4.722 1.00 84.44 94 PRO A O 1
ATOM 803 N N . GLU A 1 95 ? -13.330 -10.327 -3.662 1.00 88.88 95 GLU A N 1
ATOM 804 C CA . GLU A 1 95 ? -14.659 -9.978 -4.180 1.00 88.88 95 GLU A CA 1
ATOM 805 C C . GLU A 1 95 ? -15.379 -8.910 -3.338 1.00 88.88 95 GLU A C 1
ATOM 807 O O . GLU A 1 95 ? -16.485 -8.499 -3.682 1.00 88.88 95 GLU A O 1
ATOM 812 N N . ASP A 1 96 ? -14.795 -8.484 -2.212 1.00 89.62 96 ASP A N 1
ATOM 813 C CA . ASP A 1 96 ? -15.407 -7.469 -1.358 1.00 89.62 96 ASP A CA 1
ATOM 814 C C . ASP A 1 96 ? -15.352 -6.078 -2.010 1.00 89.62 96 ASP A C 1
ATOM 816 O O . ASP A 1 96 ? -14.359 -5.703 -2.643 1.00 89.62 96 ASP A O 1
ATOM 820 N N . ASP A 1 97 ? -16.365 -5.245 -1.747 1.00 91.81 97 ASP A N 1
ATOM 821 C CA . ASP A 1 97 ? -16.225 -3.803 -1.949 1.00 91.81 97 ASP A CA 1
ATOM 822 C C . ASP A 1 97 ? -15.251 -3.250 -0.899 1.00 91.81 97 ASP A C 1
ATOM 824 O O . ASP A 1 97 ? -15.587 -3.000 0.262 1.00 91.81 97 ASP A O 1
ATOM 828 N N . ILE A 1 98 ? -13.998 -3.076 -1.318 1.00 91.94 98 ILE A N 1
ATOM 829 C CA . ILE A 1 98 ? -12.913 -2.609 -0.454 1.00 91.94 98 ILE A CA 1
ATOM 830 C C . ILE A 1 98 ? -13.237 -1.236 0.152 1.00 91.94 98 ILE A C 1
ATOM 832 O O . ILE A 1 98 ? -12.839 -0.962 1.285 1.00 91.94 98 ILE A O 1
ATOM 836 N N . LEU A 1 99 ? -13.928 -0.347 -0.571 1.00 90.94 99 LEU A N 1
ATOM 837 C CA . LEU A 1 99 ? -14.240 0.982 -0.049 1.00 90.94 99 LEU A CA 1
ATOM 838 C C . LEU A 1 99 ? -15.300 0.900 1.048 1.00 90.94 99 LEU A C 1
ATOM 840 O O . LEU A 1 99 ? -15.126 1.537 2.088 1.00 90.94 99 LEU A O 1
ATOM 844 N N . GLU A 1 100 ? -16.345 0.102 0.840 1.00 92.19 100 GLU A N 1
ATOM 845 C CA . GLU A 1 100 ? -17.368 -0.158 1.854 1.00 92.19 100 GLU A CA 1
ATOM 846 C C . GLU A 1 100 ? -16.755 -0.805 3.101 1.00 92.19 100 GLU A C 1
ATOM 848 O O . GLU A 1 100 ? -16.962 -0.324 4.215 1.00 92.19 100 GLU A O 1
ATOM 853 N N . ARG A 1 101 ? -15.918 -1.836 2.927 1.00 93.50 101 ARG A N 1
ATOM 854 C CA . ARG A 1 101 ? -15.216 -2.504 4.036 1.00 93.50 101 ARG A CA 1
ATOM 855 C C . ARG A 1 101 ? -14.344 -1.539 4.838 1.00 93.50 101 ARG A C 1
ATOM 857 O O . ARG A 1 101 ? -14.376 -1.563 6.068 1.00 93.50 101 ARG A O 1
ATOM 864 N N . LEU A 1 102 ? -13.588 -0.672 4.160 1.00 93.69 102 LEU A N 1
ATOM 865 C CA . LEU A 1 102 ? -12.784 0.357 4.822 1.00 93.69 102 LEU A CA 1
ATOM 866 C C . LEU A 1 102 ? -13.667 1.373 5.557 1.00 93.69 102 LEU A C 1
ATOM 868 O O . LEU A 1 102 ? -13.331 1.761 6.670 1.00 93.69 102 LEU A O 1
ATOM 872 N N . LEU A 1 103 ? -14.794 1.794 4.976 1.00 92.12 103 LEU A N 1
ATOM 873 C CA . LEU A 1 103 ? -15.720 2.718 5.633 1.00 92.12 103 LEU A CA 1
ATOM 874 C C . LEU A 1 103 ? -16.322 2.108 6.905 1.00 92.12 103 LEU A C 1
ATOM 876 O O . LEU A 1 103 ? -16.329 2.765 7.943 1.00 92.12 103 LEU A O 1
ATOM 880 N N . LEU A 1 104 ? -16.776 0.854 6.847 1.00 93.62 104 LEU A N 1
ATOM 881 C CA . LEU A 1 104 ? -17.309 0.140 8.010 1.00 93.62 104 LEU A CA 1
ATOM 882 C C . LEU A 1 104 ? -16.264 0.027 9.122 1.00 93.62 104 LEU A C 1
ATOM 884 O O . LEU A 1 104 ? -16.563 0.345 10.273 1.00 93.62 104 LEU A O 1
ATOM 888 N N . LEU A 1 105 ? -15.029 -0.348 8.771 1.00 93.69 105 LEU A N 1
ATOM 889 C CA . LEU A 1 105 ? -13.930 -0.400 9.730 1.00 93.69 105 LEU A CA 1
ATOM 890 C C . LEU A 1 105 ? -13.655 0.986 10.329 1.00 93.69 105 LEU A C 1
ATOM 892 O O . LEU A 1 105 ? -13.515 1.109 11.538 1.00 93.69 105 LEU A O 1
ATOM 896 N N . ASN A 1 106 ? -13.625 2.045 9.517 1.00 93.12 106 ASN A N 1
ATOM 897 C CA . ASN A 1 106 ? -13.413 3.408 10.008 1.00 93.12 106 ASN A CA 1
ATOM 898 C C . ASN A 1 106 ? -14.486 3.846 11.017 1.00 93.12 106 ASN A C 1
ATOM 900 O O . ASN A 1 106 ? -14.142 4.404 12.058 1.00 93.12 106 ASN A O 1
ATOM 904 N N . LEU A 1 107 ? -15.761 3.552 10.750 1.00 93.31 107 LEU A N 1
ATOM 905 C CA . LEU A 1 107 ? -16.858 3.855 11.673 1.00 93.31 107 LEU A CA 1
ATOM 906 C C . LEU A 1 107 ? -16.731 3.066 12.984 1.00 93.31 107 LEU A C 1
ATOM 908 O O . LEU A 1 107 ? -16.888 3.640 14.059 1.00 93.31 107 LEU A O 1
ATOM 912 N N . GLU A 1 108 ? -16.401 1.773 12.910 1.00 93.88 108 GLU A N 1
ATOM 913 C CA . GLU A 1 108 ? -16.190 0.932 14.094 1.00 93.88 108 GLU A CA 1
ATOM 914 C C . GLU A 1 108 ? -15.041 1.455 14.970 1.00 93.88 108 GLU A C 1
ATOM 916 O O . GLU A 1 108 ? -15.175 1.546 16.193 1.00 93.88 108 GLU A O 1
ATOM 921 N N . LEU A 1 109 ? -13.914 1.819 14.351 1.00 93.19 109 LEU A N 1
ATOM 922 C CA . LEU A 1 109 ? -12.759 2.370 15.058 1.00 93.19 109 LEU A CA 1
ATOM 923 C C . LEU A 1 109 ? -13.073 3.730 15.684 1.00 93.19 109 LEU A C 1
ATOM 925 O O . LEU A 1 109 ? -12.737 3.940 16.847 1.00 93.19 109 LEU A O 1
ATOM 929 N N . GLY A 1 110 ? -13.796 4.599 14.975 1.00 91.50 110 GLY A N 1
ATOM 930 C CA . GLY A 1 110 ? -14.218 5.891 15.513 1.00 91.50 110 GLY A CA 1
ATOM 931 C C . GLY A 1 110 ? -15.119 5.766 16.749 1.00 91.50 110 GLY A C 1
ATOM 932 O O . GLY A 1 110 ? -14.991 6.550 17.689 1.00 91.50 110 GLY A O 1
ATOM 933 N N . GLU A 1 111 ? -16.003 4.765 16.803 1.00 93.50 111 GLU A N 1
ATOM 934 C CA . GLU A 1 111 ? -16.803 4.496 18.008 1.00 93.50 111 GLU A CA 1
ATOM 935 C C . GLU A 1 111 ? -15.953 3.950 19.164 1.00 93.50 111 GLU A C 1
ATOM 937 O O . GLU A 1 111 ? -16.139 4.359 20.313 1.00 93.50 111 GLU A O 1
ATOM 942 N N . LYS A 1 112 ? -14.974 3.083 18.877 1.00 92.12 112 LYS A N 1
ATOM 943 C CA . LYS A 1 112 ? -14.017 2.586 19.880 1.00 92.12 112 LYS A CA 1
ATOM 944 C C . LYS A 1 112 ? -13.195 3.722 20.491 1.00 92.12 112 LYS A C 1
ATOM 946 O O . LYS A 1 112 ? -13.064 3.784 21.714 1.00 92.12 112 LYS A O 1
ATOM 951 N N . GLU A 1 113 ? -12.711 4.653 19.674 1.00 90.31 113 GLU A N 1
ATOM 952 C CA . GLU A 1 113 ? -11.973 5.829 20.148 1.00 90.31 113 GLU A CA 1
ATOM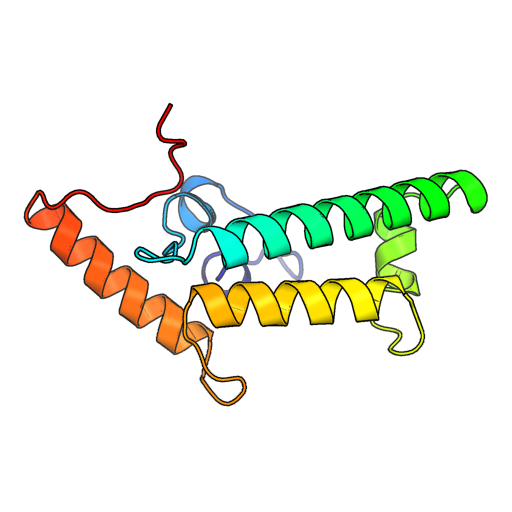 953 C C . GLU A 1 113 ? -12.825 6.726 21.051 1.00 90.31 113 GLU A C 1
ATOM 955 O O . GLU A 1 113 ? -12.367 7.129 22.120 1.00 90.31 113 GLU A O 1
ATOM 960 N N . LYS A 1 114 ? -14.093 6.983 20.691 1.00 91.19 114 LYS A N 1
ATOM 961 C CA . LYS A 1 114 ? -15.032 7.748 21.540 1.00 91.19 114 LYS A CA 1
ATOM 962 C C . LYS A 1 114 ? -15.263 7.098 22.903 1.00 91.19 114 LYS A C 1
ATOM 964 O O . LYS A 1 114 ? -15.501 7.797 23.885 1.00 91.19 114 LYS A O 1
ATOM 969 N N . GLN A 1 115 ? -15.195 5.770 22.967 1.00 93.50 115 GLN A N 1
ATOM 970 C CA . GLN A 1 115 ? -15.304 4.994 24.203 1.00 93.50 115 GLN A CA 1
ATOM 971 C C . GLN A 1 115 ? -13.983 4.929 24.992 1.00 93.50 115 GLN A C 1
ATOM 973 O O . GLN A 1 115 ? -13.940 4.320 26.060 1.00 93.50 115 GLN A O 1
ATOM 978 N N . GLY A 1 116 ? -12.904 5.543 24.492 1.00 90.06 116 GLY A N 1
ATOM 979 C CA . GLY A 1 116 ? -11.580 5.522 25.114 1.00 90.06 116 GLY A CA 1
ATOM 980 C C . GLY A 1 116 ? -10.809 4.215 24.902 1.00 90.06 116 GLY A C 1
ATOM 981 O O . GLY A 1 116 ? -9.808 3.978 25.580 1.00 90.06 116 GLY A O 1
ATOM 982 N N . ILE A 1 117 ? -11.255 3.351 23.984 1.00 90.69 117 ILE A N 1
ATOM 983 C CA . ILE A 1 117 ? -10.547 2.122 23.621 1.00 90.69 117 ILE A CA 1
ATOM 984 C C . ILE A 1 117 ? -9.389 2.493 22.696 1.00 90.69 117 ILE A C 1
ATOM 986 O O . ILE A 1 117 ? -9.578 3.144 21.670 1.00 90.69 117 ILE A O 1
ATOM 990 N N . LYS A 1 118 ? -8.180 2.047 23.042 1.00 88.62 118 LYS A N 1
ATOM 991 C CA . LYS A 1 118 ? -6.994 2.273 22.214 1.00 88.62 118 LYS A CA 1
ATOM 992 C C . LYS A 1 118 ? -7.096 1.478 20.910 1.00 88.62 118 LYS A C 1
ATOM 994 O O . LYS A 1 118 ? -7.267 0.260 20.947 1.00 88.62 118 LYS A O 1
ATOM 999 N N . ILE A 1 119 ? -6.917 2.165 19.787 1.00 90.25 119 ILE A N 1
ATOM 1000 C CA . ILE A 1 119 ? -6.816 1.569 18.454 1.00 90.25 119 ILE A CA 1
ATOM 1001 C C . ILE A 1 119 ? -5.389 1.708 17.907 1.00 90.25 119 ILE A C 1
ATOM 1003 O O . ILE A 1 119 ? -4.607 2.553 18.348 1.00 90.25 119 ILE A O 1
ATOM 1007 N N . ILE A 1 120 ? -5.045 0.872 16.934 1.00 87.81 120 ILE A N 1
ATOM 1008 C CA . ILE A 1 120 ? -3.881 1.042 16.070 1.00 87.81 120 ILE A CA 1
ATOM 1009 C C . ILE A 1 120 ? -4.221 2.141 15.064 1.00 87.81 120 ILE A C 1
ATOM 1011 O O . ILE A 1 120 ? -5.085 1.957 14.205 1.00 87.81 120 ILE A O 1
ATOM 1015 N N . GLY A 1 121 ? -3.546 3.277 15.206 1.00 82.69 121 GLY A N 1
ATOM 1016 C CA . GLY A 1 121 ? -3.652 4.428 14.319 1.00 82.69 121 GLY A CA 1
ATOM 1017 C C . GLY A 1 121 ? -2.380 4.652 13.486 1.00 82.69 121 GLY A C 1
ATOM 1018 O O . GLY A 1 121 ? -1.494 3.797 13.453 1.00 82.69 121 GLY A O 1
ATOM 1019 N N . PRO A 1 122 ? -2.266 5.816 12.826 1.00 73.06 122 PRO A N 1
ATOM 1020 C CA . PRO A 1 122 ? -1.081 6.223 12.060 1.00 73.06 122 PRO A CA 1
ATOM 1021 C C . PRO A 1 122 ? 0.169 6.459 12.925 1.00 73.06 122 PRO A C 1
ATOM 1023 O O . PRO A 1 122 ? 1.282 6.518 12.399 1.00 73.06 122 PRO A O 1
ATOM 1026 N N . GLU A 1 123 ? -0.006 6.641 14.234 1.00 66.50 123 GLU A N 1
ATOM 1027 C CA . GLU A 1 123 ? 1.090 6.876 15.164 1.00 66.50 123 GLU A CA 1
ATOM 1028 C C . GLU A 1 123 ? 1.889 5.587 15.367 1.00 66.50 123 GLU A C 1
ATOM 1030 O O . GLU A 1 123 ? 1.363 4.558 15.798 1.00 66.50 123 GLU A O 1
ATOM 1035 N N . ILE A 1 124 ? 3.184 5.641 15.050 1.00 48.25 124 ILE A N 1
ATOM 1036 C CA . ILE A 1 124 ? 4.119 4.563 15.361 1.00 48.25 124 ILE A CA 1
ATOM 1037 C C . ILE A 1 124 ? 4.145 4.450 16.885 1.00 48.25 124 ILE A C 1
ATOM 1039 O O . ILE A 1 124 ? 4.597 5.371 17.564 1.00 48.25 124 ILE A O 1
ATOM 1043 N N . ALA A 1 125 ? 3.649 3.335 17.425 1.00 40.47 125 ALA A N 1
ATOM 1044 C CA . ALA A 1 125 ? 3.934 2.969 18.803 1.00 40.47 125 ALA A CA 1
ATOM 1045 C C . ALA A 1 125 ? 5.457 2.782 18.915 1.00 40.47 125 ALA A C 1
ATOM 1047 O O . ALA A 1 125 ? 5.983 1.750 18.497 1.00 40.47 125 ALA A O 1
ATOM 1048 N N . ASN A 1 126 ? 6.144 3.838 19.362 1.00 31.78 126 ASN A N 1
ATOM 1049 C CA . ASN A 1 126 ? 7.554 3.809 19.746 1.00 31.78 126 ASN A CA 1
ATOM 1050 C C . ASN A 1 126 ? 7.764 2.875 20.939 1.00 31.78 126 ASN A C 1
ATOM 1052 O O . ASN A 1 126 ? 6.898 2.881 21.847 1.00 31.78 126 ASN A O 1
#

Sequence (126 aa):
WVKAQSSTLEDRTRYTHNTCFETFPFPQIVDINLVQQIRTKTEELHKYRTQQMETKQWGITTLYNKFFTEPSSQLYKLHQQLDKLVMSAYQFNPEDDILERLLLLNLELGEKEKQGIKIIGPEIAN

Radius of gyration: 16.9 Å; chains: 1; bounding box: 37×33×44 Å

Foldseek 3Di:
DQVVQADDPPPDRDDDCVRDAQLFQAQQDFDPVLVVVLVVLVVVLVVVQVVCCVVVVDDPVVVCVVACPPCVHPNVVSVVVNVVSRCVRNVHDPPDPPVVSRVVSSVVVVVCVVVVHDGDGSDPPD